Protein AF-A0A453IR84-F1 (afdb_monomer_lite)

Sequence (170 aa):
FSPHLLRRSNAKTLGHSISDAGDNHQPLRLSAVAQAEEAMDSALASAAAIADQRQKIEQYRHILASVISSSPPDIPQAKRFLNHMVSDEVPLVVSRQLLQTFAQELGKLEPDSQKEVAHYALTQIQPRVVSFEEQVVVIREKLAELYESEQQWSRAAQMLSGIDLDSGIR

Foldseek 3Di:
DDDDDDDDDDDDDDDDDDDDDDDDDPPPPVVVVVVVVVVLVVLLVVLLPDPDLVSSLVSLVVSLCCQLPDVVRNLVSLLVSLLSLLDPSHPLVSSQSNLQVNLVSLLVHDLVSSVVSLVSNCVSCVVVCLSRLVSLQSSLCSNLVSCVVVVVNVSSVVSNVPRPPCSPPD

Organism: Aegilops tauschii subsp. strangulata (NCBI:txid200361)

Structure (mmCIF, N/CA/C/O backbone):
data_AF-A0A453IR84-F1
#
_entry.id   AF-A0A453IR84-F1
#
loop_
_atom_site.group_PDB
_atom_site.id
_atom_site.type_symbol
_atom_site.label_atom_id
_atom_site.label_alt_id
_atom_site.label_comp_id
_atom_site.label_asym_id
_atom_site.label_entity_id
_atom_site.label_seq_id
_atom_site.pdbx_PDB_ins_code
_atom_site.Cartn_x
_atom_site.Cartn_y
_atom_site.Cartn_z
_atom_site.occupancy
_atom_site.B_iso_or_equiv
_atom_site.auth_seq_id
_atom_site.auth_comp_id
_atom_site.auth_asym_id
_atom_site.auth_atom_id
_atom_site.pdbx_PDB_model_num
ATOM 1 N N . PHE A 1 1 ? -82.152 -6.101 5.252 1.00 43.38 1 PHE A N 1
ATOM 2 C CA . PHE A 1 1 ? -82.107 -6.229 3.783 1.00 43.38 1 PHE A CA 1
ATOM 3 C C . PHE A 1 1 ? -82.073 -4.831 3.175 1.00 43.38 1 PHE A C 1
ATOM 5 O O . PHE A 1 1 ? -82.770 -3.961 3.679 1.00 43.38 1 PHE A O 1
ATOM 12 N N . SER A 1 2 ? -81.213 -4.625 2.177 1.00 41.47 2 SER A N 1
ATOM 13 C CA . SER A 1 2 ? -80.985 -3.374 1.413 1.00 41.47 2 SER A CA 1
ATOM 14 C C . SER A 1 2 ? -81.945 -3.288 0.197 1.00 41.47 2 SER A C 1
ATOM 16 O O . SER A 1 2 ? -82.700 -4.250 0.028 1.00 41.47 2 SER A O 1
ATOM 18 N N . PRO A 1 3 ? -81.915 -2.268 -0.706 1.00 53.16 3 PRO A N 1
ATOM 19 C CA . PRO A 1 3 ? -81.131 -1.014 -0.789 1.00 53.16 3 PRO A CA 1
ATOM 20 C C . PRO A 1 3 ? -82.063 0.223 -0.585 1.00 53.16 3 PRO A C 1
ATOM 22 O O . PRO A 1 3 ? -82.905 0.125 0.298 1.00 53.16 3 PRO A O 1
ATOM 25 N N . HIS A 1 4 ? -82.027 1.419 -1.208 1.00 48.09 4 HIS A N 1
ATOM 26 C CA . HIS A 1 4 ? -81.274 2.087 -2.301 1.00 48.09 4 HIS A CA 1
ATOM 27 C C . HIS A 1 4 ? -81.366 3.625 -2.041 1.00 48.09 4 HIS A C 1
ATOM 29 O O . HIS A 1 4 ? -82.406 4.091 -1.588 1.00 48.09 4 HIS A O 1
ATOM 35 N N . LEU A 1 5 ? -80.298 4.439 -2.048 1.00 49.19 5 LEU A N 1
ATOM 36 C CA . LEU A 1 5 ? -79.652 5.134 -3.190 1.00 49.19 5 LEU A CA 1
ATOM 37 C C . LEU A 1 5 ? -80.628 5.865 -4.158 1.00 49.19 5 LEU A C 1
ATOM 39 O O . LEU A 1 5 ? -81.595 5.274 -4.620 1.00 49.19 5 LEU A O 1
ATOM 43 N N . LEU A 1 6 ? -80.419 7.128 -4.570 1.00 44.81 6 LEU A N 1
ATOM 44 C CA . LEU A 1 6 ? -79.366 8.110 -4.243 1.00 44.81 6 LEU A CA 1
ATOM 45 C C . LEU A 1 6 ? -79.812 9.545 -4.616 1.00 44.81 6 LEU A C 1
ATOM 47 O O . LEU A 1 6 ? -80.109 9.800 -5.780 1.00 44.81 6 LEU A O 1
ATOM 51 N N . ARG A 1 7 ? -79.754 10.513 -3.684 1.00 43.78 7 ARG A N 1
ATOM 52 C CA . ARG A 1 7 ? -79.659 11.955 -4.014 1.00 43.78 7 ARG A CA 1
ATOM 53 C C . ARG A 1 7 ? -79.089 12.767 -2.840 1.00 43.78 7 ARG A C 1
ATOM 55 O O . ARG A 1 7 ? -79.774 12.969 -1.842 1.00 43.78 7 ARG A O 1
ATOM 62 N N . ARG A 1 8 ? -77.851 13.259 -2.957 1.00 43.22 8 ARG A N 1
ATOM 63 C CA . ARG A 1 8 ? -77.267 14.275 -2.058 1.00 43.22 8 ARG A CA 1
ATOM 64 C C . ARG A 1 8 ? -76.401 15.255 -2.847 1.00 43.22 8 ARG A C 1
ATOM 66 O O . ARG A 1 8 ? -75.830 14.889 -3.869 1.00 43.22 8 ARG A O 1
ATOM 73 N N . SER A 1 9 ? -76.361 16.495 -2.372 1.00 39.72 9 SER A N 1
ATOM 74 C CA . SER A 1 9 ? -75.773 17.644 -3.066 1.00 39.72 9 SER A CA 1
ATOM 75 C C . SER A 1 9 ? -74.366 17.982 -2.566 1.00 39.72 9 SER A C 1
ATOM 77 O O . SER A 1 9 ? -74.044 17.719 -1.413 1.00 39.72 9 SER A O 1
ATOM 79 N N . ASN A 1 10 ? -73.594 18.641 -3.432 1.00 42.88 10 ASN A N 1
ATOM 80 C CA . ASN A 1 10 ? -72.533 19.620 -3.155 1.00 42.88 10 ASN A CA 1
ATOM 81 C C . ASN A 1 10 ? -71.758 19.528 -1.821 1.00 42.88 10 ASN A C 1
ATOM 83 O O . ASN A 1 10 ? -72.184 20.072 -0.805 1.00 42.88 10 ASN A O 1
ATOM 87 N N . ALA A 1 11 ? -70.513 19.058 -1.905 1.00 44.38 11 ALA A N 1
ATOM 88 C CA . ALA A 1 11 ? -69.392 19.561 -1.107 1.00 44.38 11 ALA A CA 1
ATOM 89 C C . ALA A 1 11 ? -68.156 19.647 -2.025 1.00 44.38 11 ALA A C 1
ATOM 91 O O . ALA A 1 11 ? -67.956 18.757 -2.851 1.00 44.38 11 ALA A O 1
ATOM 92 N N . LYS A 1 12 ? -67.366 20.728 -1.949 1.00 51.84 12 LYS A N 1
ATOM 93 C CA . LYS A 1 12 ? -66.259 20.999 -2.892 1.00 51.84 12 LYS A CA 1
ATOM 94 C C . LYS A 1 12 ? -65.037 21.590 -2.175 1.00 51.84 12 LYS A C 1
ATOM 96 O O . LYS A 1 12 ? -64.786 22.788 -2.265 1.00 51.84 12 LYS A O 1
ATOM 101 N N . THR A 1 13 ? -64.288 20.751 -1.460 1.00 49.47 13 THR A N 1
ATOM 102 C CA . THR A 1 13 ? -63.081 21.143 -0.704 1.00 49.47 13 THR A CA 1
ATOM 103 C C . THR A 1 13 ? -62.032 20.030 -0.659 1.00 49.47 13 THR A C 1
ATOM 105 O O . THR A 1 13 ? -62.408 18.879 -0.461 1.00 49.47 13 THR A O 1
ATOM 108 N N . LEU A 1 14 ? -60.749 20.431 -0.705 1.00 44.34 14 LEU A N 1
ATOM 109 C CA . LEU A 1 14 ? -59.511 19.636 -0.545 1.00 44.34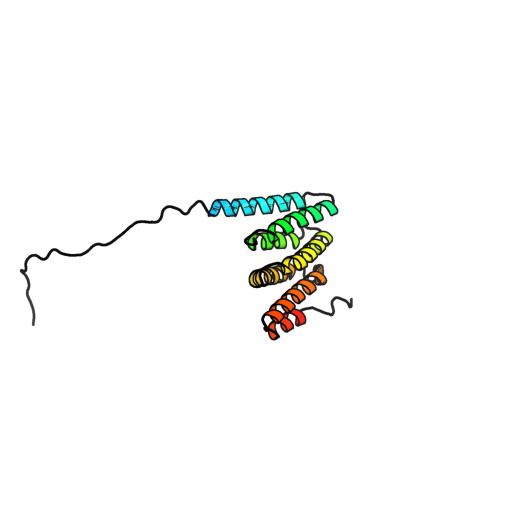 14 LEU A CA 1
ATOM 110 C C . LEU A 1 14 ? -59.230 18.560 -1.614 1.00 44.34 14 LEU A C 1
ATOM 112 O O . LEU A 1 14 ? -60.124 17.818 -2.004 1.00 44.34 14 LEU A O 1
ATOM 116 N N . GLY A 1 15 ? -57.957 18.429 -2.033 1.00 38.75 15 GLY A N 1
ATOM 117 C CA . GLY A 1 15 ? -57.530 17.210 -2.739 1.00 38.75 15 GLY A CA 1
ATOM 118 C C . GLY A 1 15 ? -56.375 17.226 -3.751 1.00 38.75 15 GLY A C 1
ATOM 119 O O . GLY A 1 15 ? -56.309 16.258 -4.504 1.00 38.75 15 GLY A O 1
ATOM 120 N N . HIS A 1 16 ? -55.467 18.213 -3.808 1.00 44.28 16 HIS A N 1
ATOM 121 C CA . HIS A 1 16 ? -54.154 17.966 -4.440 1.00 44.28 16 HIS A CA 1
ATOM 122 C C . HIS A 1 16 ? -53.005 18.799 -3.859 1.00 44.28 16 HIS A C 1
ATOM 124 O O . HIS A 1 16 ? -53.084 20.025 -3.795 1.00 44.28 16 HIS A O 1
ATOM 130 N N . SER A 1 17 ? -51.950 18.087 -3.458 1.00 50.75 17 SER A N 1
ATOM 131 C CA . SER A 1 17 ? -50.588 18.596 -3.241 1.00 50.75 17 SER A CA 1
ATOM 132 C C . SER A 1 17 ? -49.756 18.310 -4.508 1.00 50.75 17 SER A C 1
ATOM 134 O O . SER A 1 17 ? -50.354 18.132 -5.565 1.00 50.75 17 SER A O 1
ATOM 136 N N . ILE A 1 18 ? -48.419 18.195 -4.402 1.00 50.06 18 ILE A N 1
ATOM 137 C CA . ILE A 1 18 ? -47.462 18.111 -5.530 1.00 50.06 18 ILE A CA 1
ATOM 138 C C . ILE A 1 18 ? -47.344 19.508 -6.176 1.00 50.06 18 ILE A C 1
ATOM 140 O O . ILE A 1 18 ? -48.206 19.924 -6.939 1.00 50.06 18 ILE A O 1
ATOM 144 N N . SER A 1 19 ? -46.371 20.358 -5.827 1.00 52.06 19 SER A N 1
ATOM 145 C CA . SER A 1 19 ? -45.021 20.094 -5.289 1.00 52.06 19 SER A CA 1
ATOM 146 C C . SER A 1 19 ? -44.198 19.169 -6.181 1.00 52.06 19 SER A C 1
ATOM 148 O O . SER A 1 19 ? -43.882 18.057 -5.780 1.00 52.06 19 SER A O 1
ATOM 150 N N . ASP A 1 20 ? -43.832 19.677 -7.357 1.00 43.28 20 ASP A N 1
ATOM 151 C CA . ASP A 1 20 ? -42.699 19.180 -8.136 1.00 43.28 20 ASP A CA 1
ATOM 152 C C . ASP A 1 20 ? -41.705 20.343 -8.300 1.00 43.28 20 ASP A C 1
ATOM 154 O O . ASP A 1 20 ? -41.923 21.289 -9.059 1.00 43.28 20 ASP A O 1
ATOM 158 N N . ALA A 1 21 ? -40.690 20.353 -7.437 1.00 53.22 21 ALA A N 1
ATOM 159 C CA . ALA A 1 21 ? -39.634 21.356 -7.387 1.00 53.22 21 ALA A CA 1
ATOM 160 C C . ALA A 1 21 ? -38.339 20.638 -6.987 1.00 53.22 21 ALA A C 1
ATOM 162 O O . ALA A 1 21 ? -38.179 20.222 -5.840 1.00 53.22 21 ALA A O 1
ATOM 163 N N . GLY A 1 22 ? -37.451 20.476 -7.968 1.00 52.00 22 GLY A N 1
ATOM 164 C CA . GLY A 1 22 ? -36.438 19.420 -7.984 1.00 52.00 22 GLY A CA 1
ATOM 165 C C . GLY A 1 22 ? -36.967 18.185 -8.738 1.00 52.00 22 GLY A C 1
ATOM 166 O O . GLY A 1 22 ? -38.149 17.891 -8.648 1.00 52.00 22 GLY A O 1
ATOM 167 N N . ASP A 1 23 ? -36.166 17.459 -9.520 1.00 50.12 23 ASP A N 1
ATOM 168 C CA . ASP A 1 23 ? -34.706 17.548 -9.673 1.00 50.12 23 ASP A CA 1
ATOM 169 C C . ASP A 1 23 ? -34.280 17.863 -11.118 1.00 50.12 23 ASP A C 1
ATOM 171 O O . ASP A 1 23 ? -34.749 17.242 -12.069 1.00 50.12 23 ASP A O 1
ATOM 175 N N . ASN A 1 24 ? -33.363 18.821 -11.278 1.00 49.62 24 ASN A N 1
ATOM 176 C CA . ASN A 1 24 ? -32.619 19.012 -12.523 1.00 49.62 24 ASN A CA 1
ATOM 177 C C . ASN A 1 24 ? -31.271 19.699 -12.255 1.00 49.62 24 ASN A C 1
ATOM 179 O O . ASN A 1 24 ? -31.047 20.821 -12.712 1.00 49.62 24 ASN A O 1
ATOM 183 N N . HIS A 1 25 ? -30.380 19.074 -11.473 1.00 49.66 25 HIS A N 1
ATOM 184 C CA . HIS A 1 25 ? -28.992 19.559 -11.380 1.00 49.66 25 HIS A CA 1
ATOM 185 C C . HIS A 1 25 ? -27.960 18.499 -10.941 1.00 49.66 25 HIS A C 1
ATOM 187 O O . HIS A 1 25 ? -27.168 18.734 -10.028 1.00 49.66 25 HIS A O 1
ATOM 193 N N . GLN A 1 26 ? -27.903 17.336 -11.611 1.00 52.38 26 GLN A N 1
ATOM 194 C CA . GLN A 1 26 ? -26.891 16.314 -11.272 1.00 52.38 26 GLN A CA 1
ATOM 195 C C . GLN A 1 26 ? -26.167 15.511 -12.388 1.00 52.38 26 GLN A C 1
ATOM 197 O O . GLN A 1 26 ? -25.813 14.361 -12.143 1.00 52.38 26 GLN A O 1
ATOM 202 N N . PRO A 1 27 ? -25.800 16.084 -13.559 1.00 50.38 27 PRO A N 1
ATOM 203 C CA . PRO A 1 27 ? -24.821 15.449 -14.457 1.00 50.38 27 PRO A CA 1
ATOM 204 C C . PRO A 1 27 ? -23.351 15.839 -14.165 1.00 50.38 27 PRO A C 1
ATOM 206 O O . PRO A 1 27 ? -22.442 15.041 -14.377 1.00 50.38 27 PRO A O 1
ATOM 209 N N . LEU A 1 28 ? -23.090 17.053 -13.659 1.00 50.03 28 LEU A N 1
ATOM 210 C CA . LEU A 1 28 ? -21.750 17.678 -13.671 1.00 50.03 28 LEU A CA 1
ATOM 211 C C . LEU A 1 28 ? -20.717 17.097 -12.685 1.00 50.03 28 LEU A C 1
ATOM 213 O O . LEU A 1 28 ? -19.537 17.421 -12.786 1.00 50.03 28 LEU A O 1
ATOM 217 N N . ARG A 1 29 ? -21.127 16.268 -11.716 1.00 49.19 29 ARG A N 1
ATOM 218 C CA . ARG A 1 29 ? -20.191 15.669 -10.742 1.00 49.19 29 ARG A CA 1
ATOM 219 C C . ARG A 1 29 ? -19.478 14.424 -11.267 1.00 49.19 29 ARG A C 1
ATOM 221 O O . ARG A 1 29 ? -18.357 14.165 -10.843 1.00 49.19 29 ARG A O 1
ATOM 228 N N . LEU A 1 30 ? -20.089 13.680 -12.190 1.00 52.22 30 LEU A N 1
ATOM 229 C CA . LEU A 1 30 ? -19.534 12.408 -12.663 1.00 52.22 30 LEU A CA 1
ATOM 230 C C . LEU A 1 30 ? -18.330 12.615 -13.599 1.00 52.22 30 LEU A C 1
ATOM 232 O O . LEU A 1 30 ? -17.350 11.880 -13.518 1.00 52.22 30 LEU A O 1
ATOM 236 N N . SER A 1 31 ? -18.368 13.660 -14.433 1.00 57.44 31 SER A N 1
ATOM 237 C CA . SER A 1 31 ? -17.274 14.009 -15.348 1.00 57.44 31 SER A CA 1
ATOM 238 C C . SER A 1 31 ? -15.998 14.436 -14.620 1.00 57.44 31 SER A C 1
ATOM 240 O O . SER A 1 31 ? -14.914 14.036 -15.023 1.00 57.44 31 SER A O 1
ATOM 242 N N . ALA A 1 32 ? -16.112 15.198 -13.526 1.00 58.72 32 ALA A N 1
ATOM 243 C CA . ALA A 1 32 ? -14.948 15.671 -12.774 1.00 58.72 32 ALA A CA 1
ATOM 244 C C . ALA A 1 32 ? -14.159 14.520 -12.121 1.00 58.72 32 ALA A C 1
ATOM 246 O O . ALA A 1 32 ? -12.931 14.537 -12.131 1.00 58.72 32 ALA A O 1
ATOM 247 N N . VAL A 1 33 ? -14.858 13.501 -11.602 1.00 59.50 33 VAL A N 1
ATOM 248 C CA . VAL A 1 33 ? -14.217 12.299 -11.042 1.00 59.50 33 VAL A CA 1
ATOM 249 C C . VAL A 1 33 ? -13.531 11.499 -12.150 1.00 59.50 33 VAL A C 1
ATOM 251 O O . VAL A 1 33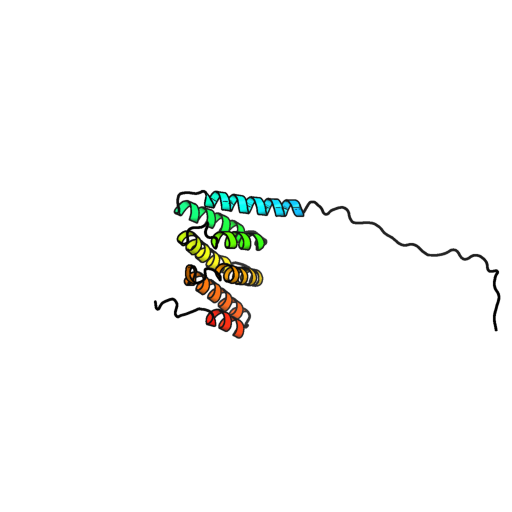 ? -12.352 11.192 -12.022 1.00 59.50 33 VAL A O 1
ATOM 254 N N . ALA A 1 34 ? -14.216 11.249 -13.273 1.00 64.31 34 ALA A N 1
ATOM 255 C CA . ALA A 1 34 ? -13.633 10.530 -14.408 1.00 64.31 34 ALA A CA 1
ATOM 256 C C . ALA A 1 34 ? -12.366 11.214 -14.965 1.00 64.31 34 ALA A C 1
ATOM 258 O O . ALA A 1 34 ? -11.393 10.537 -15.279 1.00 64.31 34 ALA A O 1
ATOM 259 N N . GLN A 1 35 ? -12.337 12.552 -15.024 1.00 64.75 35 GLN A N 1
ATOM 260 C CA . GLN A 1 35 ? -11.148 13.304 -15.449 1.00 64.75 35 GLN A CA 1
ATOM 261 C C . GLN A 1 35 ? -9.978 13.198 -14.457 1.00 64.75 35 GLN A C 1
ATOM 263 O O . GLN A 1 35 ? -8.827 13.161 -14.885 1.00 64.75 35 GLN A O 1
ATOM 268 N N . ALA A 1 36 ? -10.245 13.139 -13.147 1.00 67.38 36 ALA A N 1
ATOM 269 C CA . ALA A 1 36 ? -9.205 12.922 -12.139 1.00 67.38 36 ALA A CA 1
ATOM 270 C C . ALA A 1 36 ? -8.642 11.488 -12.192 1.00 67.38 36 ALA A C 1
ATOM 272 O O . ALA A 1 36 ? -7.437 11.288 -12.043 1.00 67.38 36 ALA A O 1
ATOM 273 N N . GLU A 1 37 ? -9.498 10.499 -12.462 1.00 68.06 37 GLU A N 1
ATOM 274 C CA . GLU A 1 37 ? -9.091 9.107 -12.673 1.00 68.06 37 GLU A CA 1
ATOM 275 C C . GLU A 1 37 ? -8.231 8.944 -13.938 1.00 68.06 37 GLU A C 1
ATOM 277 O O . GLU A 1 37 ? -7.130 8.403 -13.863 1.00 68.06 37 GLU A O 1
ATOM 282 N N . GLU A 1 38 ? -8.672 9.482 -15.078 1.00 72.19 38 GLU A N 1
ATOM 283 C CA . GLU A 1 38 ? -7.934 9.425 -16.350 1.00 72.19 38 GLU A CA 1
ATOM 284 C C . GLU A 1 38 ? -6.588 10.175 -16.276 1.00 72.19 38 GLU A C 1
ATOM 286 O O . GLU A 1 38 ? -5.584 9.729 -16.839 1.00 72.19 38 GLU A O 1
ATOM 291 N N . ALA A 1 39 ? -6.519 11.275 -15.514 1.00 78.81 39 ALA A N 1
ATOM 292 C CA . ALA A 1 39 ? -5.268 11.977 -15.230 1.00 78.81 39 ALA A CA 1
ATOM 293 C C . ALA A 1 39 ? -4.295 11.146 -14.370 1.00 78.81 39 ALA A C 1
ATOM 295 O O . ALA A 1 39 ? -3.088 11.176 -14.625 1.00 78.81 39 ALA A O 1
ATOM 296 N N . MET A 1 40 ? -4.797 10.385 -13.389 1.00 79.81 40 MET A N 1
ATOM 297 C CA . MET A 1 40 ? -3.980 9.473 -12.579 1.00 79.81 40 MET A CA 1
ATOM 298 C C . MET A 1 40 ? -3.423 8.329 -13.428 1.00 79.81 40 MET A C 1
ATOM 300 O O . MET A 1 40 ? -2.214 8.104 -13.436 1.00 79.81 40 MET A O 1
ATOM 304 N N . ASP A 1 41 ? -4.273 7.654 -14.201 1.00 79.00 41 ASP A N 1
ATOM 305 C CA . ASP A 1 41 ? -3.852 6.524 -15.034 1.00 79.00 41 ASP A CA 1
ATOM 306 C C . ASP A 1 41 ? -2.860 6.977 -16.132 1.00 79.00 41 ASP A C 1
ATOM 308 O O . ASP A 1 41 ? -1.871 6.295 -16.408 1.00 79.00 41 ASP A O 1
ATOM 312 N N . SER A 1 42 ? -3.028 8.192 -16.673 1.00 83.12 42 SER A N 1
ATOM 313 C CA . SER A 1 42 ? -2.058 8.844 -17.569 1.00 83.12 42 SER A CA 1
ATOM 314 C C . SER A 1 42 ? -0.719 9.169 -16.882 1.00 83.12 42 SER A C 1
ATOM 316 O O . SER A 1 42 ? 0.351 8.938 -17.455 1.00 83.12 42 SER A O 1
ATOM 318 N N . ALA A 1 43 ? -0.735 9.642 -15.631 1.00 85.12 43 ALA A N 1
ATOM 319 C CA . ALA A 1 43 ? 0.483 9.888 -14.855 1.00 85.12 43 ALA A CA 1
ATOM 320 C C . ALA A 1 43 ? 1.238 8.584 -14.532 1.00 85.12 43 ALA A C 1
ATOM 322 O O . ALA A 1 43 ? 2.468 8.542 -14.637 1.00 85.12 43 ALA A O 1
ATOM 323 N N . LEU A 1 44 ? 0.511 7.510 -14.205 1.00 84.25 44 LEU A N 1
ATOM 324 C CA . LEU A 1 44 ? 1.060 6.170 -13.985 1.00 84.25 44 LEU A CA 1
ATOM 325 C C . LEU A 1 44 ? 1.660 5.585 -15.272 1.00 84.25 44 LEU A C 1
ATOM 327 O O . LEU A 1 44 ? 2.781 5.081 -15.236 1.00 84.25 44 LEU A O 1
ATOM 331 N N . ALA A 1 45 ? 0.982 5.719 -16.415 1.00 85.00 45 ALA A N 1
ATOM 332 C CA . ALA A 1 45 ? 1.502 5.301 -17.719 1.00 85.00 45 ALA A CA 1
ATOM 333 C C . ALA A 1 45 ? 2.756 6.097 -18.132 1.00 85.00 45 ALA A C 1
ATOM 335 O O . ALA A 1 45 ? 3.732 5.524 -18.621 1.00 85.00 45 ALA A O 1
ATOM 336 N N . SER A 1 46 ? 2.776 7.409 -17.873 1.00 85.56 46 SER A N 1
ATOM 337 C CA . SER A 1 46 ? 3.947 8.266 -18.093 1.00 85.56 46 SER A CA 1
ATOM 338 C C . SER A 1 46 ? 5.143 7.818 -17.242 1.00 85.56 46 SER A C 1
ATOM 340 O O . SER A 1 46 ? 6.241 7.631 -17.765 1.00 85.56 46 SER A O 1
ATOM 342 N N . ALA A 1 47 ? 4.927 7.531 -15.952 1.00 85.12 47 ALA A N 1
ATOM 343 C CA . ALA A 1 47 ? 5.955 6.973 -15.073 1.00 85.12 47 ALA A CA 1
ATOM 344 C C . ALA A 1 47 ? 6.398 5.557 -15.501 1.00 85.12 47 ALA A C 1
ATOM 346 O O . ALA A 1 47 ? 7.588 5.238 -15.441 1.00 85.12 47 ALA A O 1
ATOM 347 N N . ALA A 1 48 ? 5.481 4.721 -16.002 1.00 83.75 48 ALA A N 1
ATOM 348 C CA . ALA A 1 48 ? 5.781 3.401 -16.557 1.00 83.75 48 ALA A CA 1
ATOM 349 C C . ALA A 1 48 ? 6.668 3.477 -17.815 1.00 83.75 48 ALA A C 1
ATOM 351 O O . ALA A 1 48 ? 7.561 2.641 -17.976 1.00 83.75 48 ALA A O 1
ATOM 352 N N . ALA A 1 49 ? 6.506 4.506 -18.651 1.00 86.38 49 ALA A N 1
ATOM 353 C CA . ALA A 1 49 ? 7.321 4.729 -19.846 1.00 86.38 49 ALA A CA 1
ATOM 354 C C . ALA A 1 49 ? 8.771 5.182 -19.557 1.00 86.38 49 ALA A C 1
ATOM 356 O O . ALA A 1 49 ? 9.623 5.103 -20.443 1.00 86.38 49 ALA A O 1
ATOM 357 N N . ILE A 1 50 ? 9.093 5.626 -18.333 1.00 88.19 50 ILE A N 1
ATOM 358 C CA . ILE A 1 50 ? 10.451 6.073 -17.977 1.00 88.19 5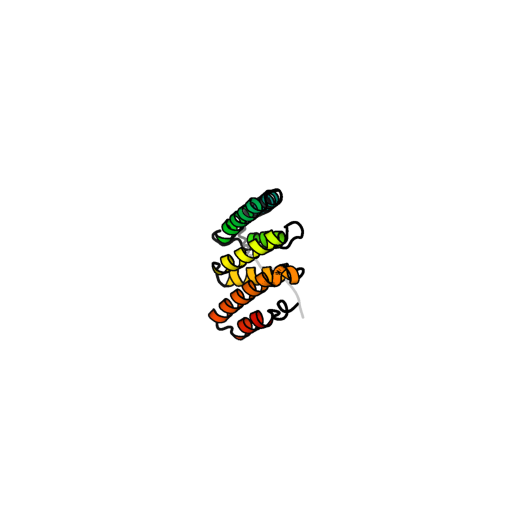0 ILE A CA 1
ATOM 359 C C . ILE A 1 50 ? 11.438 4.891 -18.013 1.00 88.19 50 ILE A C 1
ATOM 361 O O . ILE A 1 50 ? 11.279 3.900 -17.295 1.00 88.19 50 ILE A O 1
ATOM 365 N N . ALA A 1 51 ? 12.491 5.007 -18.826 1.00 84.25 51 ALA A N 1
ATOM 366 C CA . ALA A 1 51 ? 13.527 3.979 -18.958 1.00 84.25 51 ALA A CA 1
ATOM 367 C C . ALA A 1 51 ? 14.489 3.920 -17.752 1.00 84.25 51 ALA A C 1
ATOM 369 O O . ALA A 1 51 ? 14.912 2.835 -17.356 1.00 84.25 51 ALA A O 1
ATOM 370 N N . ASP A 1 52 ? 14.823 5.066 -17.151 1.00 89.25 52 ASP A N 1
ATOM 371 C CA . ASP A 1 52 ? 15.698 5.136 -15.977 1.00 89.25 52 ASP A CA 1
ATOM 372 C C . ASP A 1 52 ? 14.952 4.744 -14.688 1.00 89.25 52 ASP A C 1
ATOM 374 O O . ASP A 1 52 ? 13.915 5.314 -14.344 1.00 89.25 52 ASP A O 1
ATOM 378 N N . GLN A 1 53 ? 15.488 3.772 -13.942 1.00 83.94 53 GLN A N 1
ATOM 379 C CA . GLN A 1 53 ? 14.832 3.260 -12.733 1.00 83.94 53 GLN A CA 1
ATOM 380 C C . GLN A 1 53 ? 14.774 4.279 -11.585 1.00 83.94 53 GLN A C 1
ATOM 382 O O . GLN A 1 53 ? 13.814 4.251 -10.817 1.00 83.94 53 GLN A O 1
ATOM 387 N N . ARG A 1 54 ? 15.750 5.190 -11.459 1.00 86.81 54 ARG A N 1
ATOM 388 C CA . ARG A 1 54 ? 15.742 6.231 -10.417 1.00 86.81 54 ARG A CA 1
ATOM 389 C C . ARG A 1 54 ? 14.662 7.267 -10.698 1.00 86.81 54 ARG A C 1
ATOM 391 O O . ARG A 1 54 ? 13.871 7.561 -9.810 1.00 86.81 54 ARG A O 1
ATOM 398 N N . GLN A 1 55 ? 14.595 7.774 -11.927 1.00 89.31 55 GLN A N 1
ATOM 399 C CA . GLN A 1 55 ? 13.562 8.720 -12.354 1.00 89.31 55 GLN A CA 1
ATOM 400 C C . GLN A 1 55 ? 12.163 8.092 -12.299 1.00 89.31 55 GLN A C 1
ATOM 402 O O . GLN A 1 55 ? 11.221 8.746 -11.860 1.00 89.31 55 GLN A O 1
ATOM 407 N N . LYS A 1 56 ? 12.030 6.809 -12.663 1.00 88.50 56 LYS A N 1
ATOM 408 C CA . LYS A 1 56 ? 10.787 6.037 -12.515 1.00 88.50 56 LYS A CA 1
ATOM 409 C C . LYS A 1 56 ? 10.334 5.951 -11.055 1.00 88.50 56 LYS A C 1
ATOM 411 O O . LYS A 1 56 ? 9.174 6.237 -10.770 1.00 88.50 56 LYS A O 1
ATOM 416 N N . ILE A 1 57 ? 11.235 5.597 -10.132 1.00 88.69 57 ILE A N 1
ATOM 417 C CA . ILE A 1 57 ? 10.932 5.583 -8.692 1.00 88.69 57 ILE A CA 1
ATOM 418 C C . ILE A 1 57 ? 10.526 6.985 -8.226 1.00 88.69 57 ILE A C 1
ATOM 420 O O . ILE A 1 57 ? 9.469 7.121 -7.619 1.00 88.69 57 ILE A O 1
ATOM 424 N N . GLU A 1 58 ? 11.303 8.027 -8.530 1.00 90.25 58 GLU A N 1
ATOM 425 C CA . GLU A 1 58 ? 11.017 9.380 -8.035 1.00 90.25 58 GLU A CA 1
ATOM 426 C C . GLU A 1 58 ? 9.693 9.940 -8.574 1.00 90.25 58 GLU A C 1
ATOM 428 O O . GLU A 1 58 ? 8.918 10.520 -7.818 1.00 90.25 58 GLU A O 1
ATOM 433 N N . GLN A 1 59 ? 9.354 9.684 -9.841 1.00 89.69 59 GLN A N 1
ATOM 434 C CA . GLN A 1 59 ? 8.072 10.118 -10.394 1.00 89.69 59 GLN A CA 1
ATOM 435 C C . GLN A 1 59 ? 6.887 9.387 -9.745 1.00 89.69 59 GLN A C 1
ATOM 437 O O . GLN A 1 59 ? 5.890 10.026 -9.408 1.00 89.69 59 GLN A O 1
ATOM 442 N N . TYR A 1 60 ? 6.992 8.078 -9.487 1.00 90.00 60 TYR A N 1
ATOM 443 C CA . TYR A 1 60 ? 5.968 7.377 -8.709 1.00 90.00 60 TYR A CA 1
ATOM 444 C C . TYR A 1 60 ? 5.901 7.868 -7.249 1.00 90.00 60 TYR A C 1
ATOM 446 O O . TYR A 1 60 ? 4.803 7.948 -6.701 1.00 90.00 60 TYR A O 1
ATOM 454 N N . ARG A 1 61 ? 7.024 8.260 -6.623 1.00 88.25 61 ARG A N 1
ATOM 455 C CA . ARG A 1 61 ? 7.029 8.902 -5.291 1.00 88.25 61 ARG A CA 1
ATOM 456 C C . ARG A 1 61 ? 6.301 10.246 -5.310 1.00 88.25 61 ARG A C 1
ATOM 458 O O . ARG A 1 61 ? 5.520 10.506 -4.401 1.00 88.25 61 ARG A O 1
ATOM 465 N N . HIS A 1 62 ? 6.509 11.074 -6.336 1.00 88.62 62 HIS A N 1
ATOM 466 C CA . HIS A 1 62 ? 5.794 12.343 -6.499 1.00 88.62 62 HIS A CA 1
ATOM 467 C C . HIS A 1 62 ? 4.285 12.144 -6.686 1.00 88.62 62 HIS A C 1
ATOM 469 O O . HIS A 1 62 ? 3.503 12.826 -6.024 1.00 88.62 62 HIS A O 1
ATOM 475 N N . ILE A 1 63 ? 3.869 11.186 -7.524 1.00 87.38 63 ILE A N 1
ATOM 476 C CA . ILE A 1 63 ? 2.452 10.823 -7.698 1.00 87.38 63 ILE A CA 1
ATOM 477 C C . ILE A 1 63 ? 1.855 10.383 -6.353 1.00 87.38 63 ILE A C 1
ATOM 479 O O . ILE A 1 63 ? 0.838 10.922 -5.921 1.00 87.38 63 ILE A O 1
ATOM 483 N N . LEU A 1 64 ? 2.523 9.466 -5.646 1.00 85.75 64 LEU A N 1
ATOM 484 C CA . LEU A 1 64 ? 2.078 8.953 -4.350 1.00 85.75 64 LEU A CA 1
ATOM 485 C C . LEU A 1 64 ? 1.951 10.053 -3.287 1.00 85.75 64 LEU A C 1
ATOM 487 O O . LEU A 1 64 ? 0.941 10.127 -2.587 1.00 85.75 64 LEU A O 1
ATOM 491 N N . ALA A 1 65 ? 2.952 10.931 -3.193 1.00 85.50 65 ALA A N 1
ATOM 492 C CA . ALA A 1 65 ? 2.929 12.072 -2.288 1.00 85.50 65 ALA A CA 1
ATOM 493 C C . ALA A 1 65 ? 1.782 13.037 -2.625 1.00 85.50 65 ALA A C 1
ATOM 495 O O . ALA A 1 65 ? 1.140 13.543 -1.709 1.00 85.50 65 ALA A O 1
ATOM 496 N N . SER A 1 66 ? 1.476 13.251 -3.910 1.00 84.75 66 SER A N 1
ATOM 497 C CA . SER A 1 66 ? 0.347 14.087 -4.338 1.00 84.75 66 SER A CA 1
ATOM 498 C C . SER A 1 66 ? -1.010 13.484 -3.964 1.00 84.75 66 SER A C 1
ATOM 500 O O . SER A 1 66 ? -1.910 14.229 -3.593 1.00 84.75 66 SER A O 1
ATOM 502 N N . VAL A 1 67 ? -1.160 12.156 -4.029 1.00 81.56 67 VAL A N 1
ATOM 503 C CA . VAL A 1 67 ? -2.393 11.453 -3.629 1.00 81.56 67 VAL A CA 1
ATOM 504 C C . VAL A 1 67 ? -2.609 11.527 -2.116 1.00 81.56 67 VAL A C 1
ATOM 506 O O . VAL A 1 67 ? -3.702 11.853 -1.660 1.00 81.56 67 VAL A O 1
ATOM 509 N N . ILE A 1 68 ? -1.564 11.249 -1.330 1.00 77.88 68 ILE A N 1
ATOM 510 C CA . ILE A 1 68 ? -1.642 11.221 0.141 1.00 77.88 68 ILE A CA 1
ATOM 511 C C . ILE A 1 68 ? -1.713 12.639 0.737 1.00 77.88 68 ILE A C 1
ATOM 513 O O . ILE A 1 68 ? -2.339 12.829 1.775 1.00 77.88 68 ILE A O 1
ATOM 517 N N . SER A 1 69 ? -1.136 13.643 0.065 1.00 77.12 69 SER A N 1
ATOM 518 C CA . SER A 1 69 ? -1.247 15.061 0.457 1.00 77.12 69 SER A CA 1
ATOM 519 C C . SER A 1 69 ? -2.508 15.754 -0.077 1.00 77.12 69 SER A C 1
ATOM 521 O O . SER A 1 69 ? -2.692 16.946 0.179 1.00 77.12 69 SER A O 1
ATOM 523 N N . SER A 1 70 ? -3.364 15.049 -0.828 1.00 73.81 70 SER A N 1
ATOM 524 C CA . SER A 1 70 ? -4.682 15.564 -1.208 1.00 73.81 70 SER A CA 1
ATOM 525 C C . SER A 1 70 ? -5.545 15.754 0.044 1.00 73.81 70 SER A C 1
ATOM 527 O O . SER A 1 70 ? -5.406 15.030 1.033 1.00 73.81 70 SER A O 1
ATOM 529 N N . SER A 1 71 ? -6.421 16.757 0.035 1.00 55.25 71 SER A N 1
ATOM 530 C CA . SER A 1 71 ? -7.276 17.082 1.179 1.00 55.25 71 SER A CA 1
ATOM 531 C C . SER A 1 71 ? -8.699 17.381 0.689 1.00 55.25 71 SER A C 1
ATOM 533 O O . SER A 1 71 ? -8.921 18.449 0.109 1.00 55.25 71 SER A O 1
ATOM 535 N N . PRO A 1 72 ? -9.668 16.462 0.882 1.00 63.97 72 PRO A N 1
ATOM 536 C CA . PRO A 1 72 ? -9.555 15.166 1.572 1.00 63.97 72 PRO A CA 1
ATOM 537 C C . PRO A 1 72 ? -8.623 14.163 0.855 1.00 63.97 72 PRO A C 1
ATOM 539 O O . PRO A 1 72 ? -8.441 14.276 -0.355 1.00 63.97 72 PRO A O 1
ATOM 542 N N . PRO A 1 73 ? -8.046 13.177 1.569 1.00 65.94 73 PRO A N 1
ATOM 543 C CA . PRO A 1 73 ? -7.150 12.188 0.969 1.00 65.94 73 PRO A CA 1
ATOM 544 C C . PRO A 1 73 ? -7.889 11.302 -0.043 1.00 65.94 73 PRO A C 1
ATOM 546 O O . PRO A 1 73 ? -8.918 10.699 0.266 1.00 65.94 73 PRO A O 1
ATOM 549 N N . ASP A 1 74 ? -7.342 11.183 -1.253 1.00 74.88 74 ASP A N 1
ATOM 550 C CA . ASP A 1 74 ? -7.977 10.476 -2.370 1.00 74.88 74 ASP A CA 1
ATOM 551 C C . ASP A 1 74 ? -7.799 8.948 -2.271 1.00 74.88 74 ASP A C 1
ATOM 553 O O . ASP A 1 74 ? -7.077 8.311 -3.044 1.00 74.88 74 ASP A O 1
ATOM 557 N N . ILE A 1 75 ? -8.514 8.335 -1.322 1.00 79.44 75 ILE A N 1
ATOM 558 C CA . ILE A 1 75 ? -8.560 6.879 -1.093 1.00 79.44 75 ILE A CA 1
ATOM 559 C C . ILE A 1 75 ? -8.764 6.062 -2.393 1.00 79.44 75 ILE A C 1
ATOM 561 O O . ILE A 1 75 ? -8.072 5.053 -2.559 1.00 79.44 75 ILE A O 1
ATOM 565 N N . PRO A 1 76 ? -9.627 6.457 -3.360 1.00 81.88 76 PRO A N 1
ATOM 566 C CA . PRO A 1 76 ? -9.758 5.733 -4.628 1.00 81.88 76 PRO A CA 1
ATOM 567 C C . PRO A 1 76 ? -8.483 5.769 -5.485 1.00 81.88 76 PRO A C 1
ATOM 569 O O . PRO A 1 76 ? -8.112 4.751 -6.073 1.00 81.88 76 PRO A O 1
ATOM 572 N N . GLN A 1 77 ? -7.777 6.905 -5.523 1.00 80.31 77 GLN A N 1
ATOM 573 C CA . GLN A 1 77 ? -6.523 7.045 -6.269 1.00 80.31 77 GLN A CA 1
ATOM 574 C C . GLN A 1 77 ? -5.392 6.256 -5.598 1.00 80.31 77 GLN A C 1
ATOM 576 O O . GLN A 1 77 ? -4.636 5.576 -6.288 1.00 80.31 77 GLN A O 1
ATOM 581 N N . ALA A 1 78 ? -5.321 6.253 -4.261 1.00 83.94 78 ALA A N 1
ATOM 582 C CA . ALA A 1 78 ? -4.352 5.447 -3.511 1.00 83.94 78 ALA A CA 1
ATOM 583 C C . ALA A 1 78 ? -4.510 3.944 -3.805 1.00 83.94 78 ALA A C 1
ATOM 585 O O . ALA A 1 78 ? -3.524 3.227 -3.988 1.00 83.94 78 ALA A O 1
ATOM 586 N N . LYS A 1 79 ? -5.759 3.476 -3.928 1.00 86.12 79 LYS A N 1
ATOM 587 C CA . LYS A 1 79 ? -6.088 2.100 -4.326 1.00 86.12 79 LYS A CA 1
ATOM 588 C C . LYS A 1 79 ? -5.688 1.795 -5.776 1.00 86.12 79 LYS A C 1
ATOM 590 O O . LYS A 1 79 ? -5.091 0.747 -6.011 1.00 86.12 79 LYS A O 1
ATOM 595 N N . ARG A 1 80 ? -5.941 2.702 -6.735 1.00 84.75 80 ARG A N 1
ATOM 596 C CA . ARG A 1 80 ? -5.479 2.548 -8.136 1.00 84.75 80 ARG A CA 1
ATOM 597 C C . ARG A 1 80 ? -3.954 2.509 -8.243 1.00 84.75 80 ARG A C 1
ATOM 599 O O . ARG A 1 80 ? -3.421 1.590 -8.859 1.00 84.75 80 ARG A O 1
ATOM 606 N N . PHE A 1 81 ? -3.259 3.444 -7.589 1.00 86.56 81 PHE A N 1
ATOM 607 C CA . PHE A 1 81 ? -1.796 3.470 -7.517 1.00 86.56 81 PHE A CA 1
ATOM 608 C C . PHE A 1 81 ? -1.249 2.130 -7.013 1.00 86.56 81 PHE A C 1
ATOM 610 O O . PHE A 1 81 ? -0.340 1.564 -7.616 1.00 86.56 81 PHE A O 1
ATOM 617 N N . LEU A 1 82 ? -1.829 1.586 -5.938 1.00 87.75 82 LEU A N 1
ATOM 618 C CA . LEU A 1 82 ? -1.368 0.324 -5.373 1.00 87.75 82 LEU A CA 1
ATOM 619 C C . LEU A 1 82 ? -1.634 -0.876 -6.296 1.00 87.75 82 LEU A C 1
ATOM 621 O O . LEU A 1 82 ? -0.744 -1.712 -6.437 1.00 87.75 82 LEU A O 1
ATOM 625 N N . ASN A 1 83 ? -2.784 -0.931 -6.978 1.00 86.88 83 ASN A N 1
ATOM 626 C CA . ASN A 1 83 ? -3.058 -1.954 -7.999 1.00 86.88 83 ASN A CA 1
ATOM 627 C C . ASN A 1 83 ? -2.004 -1.929 -9.118 1.00 86.88 83 ASN A C 1
ATOM 629 O O . ASN A 1 83 ? -1.505 -2.978 -9.521 1.00 86.88 83 ASN A O 1
ATOM 633 N N . HIS A 1 84 ? -1.612 -0.732 -9.569 1.00 86.38 84 HIS A N 1
ATOM 634 C CA . HIS A 1 84 ? -0.536 -0.566 -10.549 1.00 86.38 84 HIS A CA 1
ATOM 635 C C . HIS A 1 84 ? 0.822 -1.024 -9.997 1.00 86.38 84 HIS A C 1
ATOM 637 O O . HIS A 1 84 ? 1.576 -1.701 -10.688 1.00 86.38 84 HIS A O 1
ATOM 643 N N . MET A 1 85 ? 1.127 -0.735 -8.726 1.00 8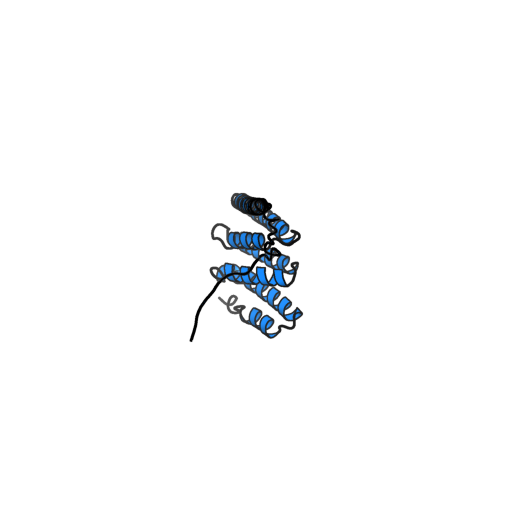4.69 85 MET A N 1
ATOM 644 C CA . MET A 1 85 ? 2.387 -1.153 -8.090 1.00 84.69 85 MET A CA 1
ATOM 645 C C . MET A 1 85 ? 2.516 -2.665 -7.879 1.00 84.69 85 MET A C 1
ATOM 647 O O . MET A 1 85 ? 3.633 -3.182 -7.954 1.00 84.69 85 MET A O 1
ATOM 651 N N . VAL A 1 86 ? 1.417 -3.379 -7.610 1.00 84.12 86 VAL A N 1
ATOM 652 C CA . VAL A 1 86 ? 1.436 -4.849 -7.475 1.00 84.12 86 VAL A CA 1
ATOM 653 C C . VAL A 1 86 ? 1.334 -5.583 -8.816 1.00 84.12 86 VAL A C 1
ATOM 655 O O . VAL A 1 86 ? 1.489 -6.805 -8.832 1.00 84.12 86 VAL A O 1
ATOM 658 N N . SER A 1 87 ? 1.134 -4.869 -9.928 1.00 82.19 87 SER A N 1
ATOM 659 C CA . SER A 1 87 ? 1.158 -5.415 -11.291 1.00 82.19 87 SER A CA 1
ATOM 660 C C . SER A 1 87 ? 2.535 -5.985 -11.671 1.00 82.19 87 SER A C 1
ATOM 662 O O . SER A 1 87 ? 3.570 -5.617 -11.107 1.00 82.19 87 SER A O 1
ATOM 664 N N . ASP A 1 88 ? 2.567 -6.881 -12.658 1.00 77.69 88 ASP A N 1
ATOM 665 C CA . ASP A 1 88 ? 3.808 -7.371 -13.273 1.00 77.69 88 ASP A CA 1
ATOM 666 C C . ASP A 1 88 ? 4.444 -6.347 -14.241 1.00 77.69 88 ASP A C 1
ATOM 668 O O . ASP A 1 88 ? 5.600 -6.505 -14.629 1.00 77.69 88 ASP A O 1
ATOM 672 N N . GLU A 1 89 ? 3.737 -5.261 -14.585 1.00 76.88 89 GLU A N 1
ATOM 673 C CA . GLU A 1 89 ? 4.278 -4.147 -15.387 1.00 76.88 89 GLU A CA 1
ATOM 674 C C . GLU A 1 89 ? 5.367 -3.337 -14.660 1.00 76.88 89 GLU A C 1
ATOM 676 O O . GLU A 1 89 ? 6.210 -2.695 -15.295 1.00 76.88 89 GLU A O 1
ATOM 681 N N . VAL A 1 90 ? 5.365 -3.350 -13.322 1.00 81.69 90 VAL A N 1
ATOM 682 C CA . VAL A 1 90 ? 6.319 -2.597 -12.500 1.00 81.69 90 VAL A CA 1
ATOM 683 C C . VAL A 1 90 ? 7.435 -3.536 -12.014 1.00 81.69 90 VAL A C 1
ATOM 685 O O . VAL A 1 90 ? 7.151 -4.563 -11.394 1.00 81.69 90 VAL A O 1
ATOM 688 N N . PRO A 1 91 ? 8.727 -3.219 -12.259 1.00 85.50 91 PRO A N 1
ATOM 689 C CA . PRO A 1 91 ? 9.832 -4.056 -11.796 1.00 85.50 91 PRO A CA 1
ATOM 690 C C . PRO A 1 91 ? 9.836 -4.196 -10.271 1.00 85.50 91 PRO A C 1
ATOM 692 O O . PRO A 1 91 ? 9.750 -3.194 -9.566 1.00 85.50 91 PRO A O 1
ATOM 695 N N . LEU A 1 92 ? 10.030 -5.413 -9.752 1.00 85.75 92 LEU A N 1
ATOM 696 C CA . LEU A 1 92 ? 9.853 -5.721 -8.324 1.00 85.75 92 LEU A CA 1
ATOM 697 C C . LEU A 1 92 ? 10.615 -4.781 -7.367 1.00 85.75 92 LEU A C 1
ATOM 699 O O . LEU A 1 92 ? 10.087 -4.402 -6.326 1.00 85.75 92 LEU A O 1
ATOM 703 N N . VAL A 1 93 ? 11.834 -4.363 -7.728 1.00 87.75 93 VAL A N 1
ATOM 704 C CA . VAL A 1 93 ? 12.648 -3.405 -6.949 1.00 87.75 93 VAL A CA 1
ATOM 705 C C . VAL A 1 93 ? 11.956 -2.040 -6.813 1.00 87.75 93 VAL A C 1
ATOM 707 O O . VAL A 1 93 ? 11.977 -1.438 -5.742 1.00 87.75 93 VAL A O 1
ATOM 710 N N . VAL A 1 94 ? 11.306 -1.574 -7.883 1.00 87.81 94 VAL A N 1
ATOM 711 C CA . VAL A 1 94 ? 10.532 -0.326 -7.924 1.00 87.81 94 VAL A CA 1
ATOM 712 C C . VAL A 1 94 ? 9.282 -0.473 -7.051 1.00 87.81 94 VAL A C 1
ATOM 714 O O . VAL A 1 94 ? 9.071 0.346 -6.157 1.00 87.81 94 VAL A O 1
ATOM 717 N N . SER A 1 95 ? 8.517 -1.558 -7.228 1.00 88.81 95 SER A N 1
ATOM 718 C CA . SER A 1 95 ? 7.324 -1.853 -6.421 1.00 88.81 95 SER A CA 1
ATOM 719 C C . SER A 1 95 ? 7.634 -1.937 -4.924 1.00 88.81 95 SER A C 1
ATOM 721 O O . SER A 1 95 ? 6.957 -1.284 -4.135 1.00 88.81 95 SER A O 1
ATOM 723 N N . ARG A 1 96 ? 8.686 -2.667 -4.516 1.00 88.50 96 ARG A N 1
ATOM 724 C CA . ARG A 1 96 ? 9.122 -2.757 -3.108 1.00 88.50 96 ARG A CA 1
ATOM 725 C C . ARG A 1 96 ? 9.444 -1.383 -2.529 1.00 88.50 96 ARG A C 1
ATOM 727 O O . ARG A 1 96 ? 8.908 -1.017 -1.488 1.00 88.50 96 ARG A O 1
ATOM 734 N N . GLN A 1 97 ? 10.265 -0.591 -3.223 1.00 89.19 97 GLN A N 1
ATOM 735 C CA . GLN A 1 97 ? 10.682 0.731 -2.747 1.00 89.19 97 GLN A CA 1
ATOM 736 C C . GLN A 1 97 ? 9.499 1.703 -2.581 1.00 89.19 97 GLN A C 1
ATOM 738 O O . GLN A 1 97 ? 9.503 2.542 -1.671 1.00 89.19 97 GLN A O 1
ATOM 743 N N . LEU A 1 98 ? 8.485 1.590 -3.442 1.00 88.81 98 LEU A N 1
ATOM 744 C CA . LEU A 1 98 ? 7.285 2.424 -3.419 1.00 88.81 98 LEU A CA 1
ATOM 745 C C . LEU A 1 98 ? 6.266 1.947 -2.382 1.00 88.81 98 LEU A C 1
ATOM 747 O O . LEU A 1 98 ? 5.762 2.781 -1.638 1.00 88.81 98 LEU A O 1
ATOM 751 N N . LEU A 1 99 ? 6.041 0.638 -2.242 1.00 88.62 99 LEU A N 1
ATOM 752 C CA . LEU A 1 99 ? 5.221 0.063 -1.169 1.00 88.62 99 LEU A CA 1
ATOM 753 C C . LEU A 1 99 ? 5.823 0.332 0.222 1.00 88.62 99 LEU A C 1
ATOM 755 O O . LEU A 1 99 ? 5.088 0.672 1.144 1.00 88.62 99 LEU A O 1
ATOM 759 N N . GLN A 1 100 ? 7.152 0.291 0.363 1.00 88.75 100 GLN A N 1
ATOM 760 C CA . GLN A 1 100 ? 7.839 0.695 1.596 1.00 88.75 100 GLN A CA 1
ATOM 761 C C . GLN A 1 100 ? 7.585 2.174 1.922 1.00 88.75 100 GLN A C 1
ATOM 763 O O . GLN A 1 100 ? 7.354 2.531 3.072 1.00 88.75 100 GLN A O 1
ATOM 768 N N . THR A 1 101 ? 7.596 3.042 0.904 1.00 89.00 101 THR A N 1
ATOM 769 C CA . THR A 1 101 ? 7.309 4.478 1.069 1.00 89.00 101 THR A CA 1
ATOM 770 C C . THR A 1 101 ? 5.846 4.698 1.442 1.00 89.00 101 THR A C 1
ATOM 772 O O . THR A 1 101 ? 5.553 5.407 2.397 1.00 89.00 101 THR A O 1
ATOM 775 N N . PHE A 1 102 ? 4.934 4.029 0.741 1.00 87.62 102 PHE A N 1
ATOM 776 C CA . PHE A 1 102 ? 3.503 4.034 1.010 1.00 87.62 102 PHE A CA 1
ATOM 777 C C . PHE A 1 102 ? 3.186 3.617 2.447 1.00 87.62 102 PHE A C 1
ATOM 779 O O . PHE A 1 102 ? 2.433 4.316 3.109 1.00 87.62 102 PHE A O 1
ATOM 786 N N . ALA A 1 103 ? 3.807 2.557 2.970 1.00 87.25 103 ALA A N 1
ATOM 787 C CA . ALA A 1 103 ? 3.590 2.108 4.345 1.00 87.25 103 ALA A CA 1
ATOM 788 C C . ALA A 1 103 ? 4.035 3.138 5.411 1.00 87.25 103 ALA A C 1
ATOM 790 O O . ALA A 1 103 ? 3.437 3.200 6.483 1.00 87.25 103 ALA A O 1
ATOM 791 N N . GLN A 1 104 ? 5.040 3.974 5.115 1.00 86.69 104 GLN A N 1
ATOM 792 C CA . GLN A 1 104 ? 5.454 5.089 5.982 1.00 86.69 104 GLN A CA 1
ATOM 793 C C . GLN A 1 104 ? 4.500 6.290 5.865 1.00 86.69 104 GLN A C 1
ATOM 795 O O . GLN A 1 104 ? 4.098 6.869 6.872 1.00 86.69 104 GLN A O 1
ATOM 800 N N . GLU A 1 105 ? 4.102 6.653 4.643 1.00 84.88 105 GLU A N 1
ATOM 801 C CA . GLU A 1 105 ? 3.162 7.753 4.379 1.00 84.88 105 GLU A CA 1
ATOM 802 C C . GLU A 1 105 ? 1.737 7.446 4.881 1.00 84.88 105 GLU A C 1
ATOM 804 O O . GLU A 1 105 ? 1.024 8.345 5.319 1.00 84.88 105 GLU A O 1
ATOM 809 N N . LEU A 1 106 ? 1.341 6.171 4.893 1.00 81.81 106 LEU A N 1
ATOM 810 C CA . LEU A 1 106 ? 0.048 5.677 5.374 1.00 81.81 106 LEU A CA 1
ATOM 811 C C . LEU A 1 106 ? -0.196 5.999 6.859 1.00 81.81 106 LEU A C 1
ATOM 813 O O . LEU A 1 106 ? -1.335 6.249 7.239 1.00 81.81 106 LEU A O 1
ATOM 817 N N . GLY A 1 107 ? 0.861 6.093 7.674 1.00 79.81 107 GLY A N 1
ATOM 818 C CA . GLY A 1 107 ? 0.785 6.549 9.070 1.00 79.81 107 GLY A CA 1
ATOM 819 C C . GLY A 1 107 ? 0.536 8.056 9.257 1.00 79.81 107 GLY A C 1
ATOM 820 O O . GLY A 1 107 ? 0.527 8.523 10.393 1.00 79.81 107 GLY A O 1
ATOM 821 N N . LYS A 1 108 ? 0.366 8.827 8.172 1.00 83.12 108 LYS A N 1
ATOM 822 C CA . LYS A 1 108 ? -0.040 10.247 8.200 1.00 83.12 108 LYS A CA 1
ATOM 823 C C . LYS A 1 108 ? -1.533 10.454 7.920 1.00 83.12 108 LYS A C 1
ATOM 825 O O . LYS A 1 108 ? -2.017 11.575 8.050 1.00 83.12 108 LYS A O 1
ATOM 830 N N . LEU A 1 109 ? -2.238 9.409 7.481 1.00 82.12 109 LEU A N 1
ATOM 831 C CA . LEU A 1 109 ? -3.670 9.454 7.188 1.00 82.12 109 LEU A CA 1
ATOM 832 C C . LEU A 1 109 ? -4.499 9.395 8.481 1.00 82.12 109 LEU A C 1
ATOM 834 O O . LEU A 1 109 ? -4.029 8.940 9.520 1.00 82.12 109 LEU A O 1
ATOM 838 N N . GLU A 1 110 ? -5.763 9.814 8.407 1.00 86.25 110 GLU A N 1
ATOM 839 C CA . GLU A 1 110 ? -6.723 9.594 9.495 1.00 86.25 110 GLU A CA 1
ATOM 840 C C . GLU A 1 110 ? -6.919 8.090 9.770 1.00 86.25 110 GLU A C 1
ATOM 842 O O . GLU A 1 110 ? -6.881 7.298 8.824 1.00 86.25 110 GLU A O 1
ATOM 847 N N . PRO A 1 111 ? -7.186 7.670 11.024 1.00 85.69 111 PRO A N 1
ATOM 848 C CA . PRO A 1 111 ? -7.194 6.261 11.426 1.00 85.69 111 PRO A CA 1
ATOM 849 C C . PRO A 1 111 ? -8.108 5.373 10.572 1.00 85.69 111 PRO A C 1
ATOM 851 O O . PRO A 1 111 ? -7.726 4.263 10.208 1.00 85.69 111 PRO A O 1
ATOM 854 N N . ASP A 1 112 ? -9.303 5.833 10.202 1.00 87.00 112 ASP A N 1
ATOM 855 C CA . ASP A 1 112 ? -10.219 5.028 9.383 1.00 87.00 112 ASP A CA 1
ATOM 856 C C . ASP A 1 112 ? -9.758 4.914 7.922 1.00 87.00 112 ASP A C 1
ATOM 858 O O . ASP A 1 112 ? -9.786 3.820 7.352 1.00 87.00 112 ASP A O 1
ATOM 862 N N . SER A 1 113 ? -9.211 5.997 7.356 1.00 86.31 113 SER A N 1
ATOM 863 C CA . SER A 1 113 ? -8.547 5.976 6.044 1.00 86.31 113 SER A CA 1
ATOM 864 C C . SER A 1 113 ? -7.331 5.042 6.049 1.00 86.31 113 SER A C 1
ATOM 866 O O . SER A 1 113 ? -7.162 4.232 5.138 1.00 86.31 113 SER A O 1
ATOM 868 N N . GLN A 1 114 ? -6.512 5.102 7.103 1.00 88.50 114 GLN A N 1
ATOM 869 C CA . GLN A 1 114 ? -5.341 4.250 7.296 1.00 88.50 114 GLN A CA 1
ATOM 870 C C . GLN A 1 114 ? -5.732 2.762 7.316 1.00 88.50 114 GLN A C 1
ATOM 872 O O . GLN A 1 114 ? -5.115 1.964 6.609 1.00 88.50 114 GLN A O 1
ATOM 877 N N . LYS A 1 115 ? -6.790 2.385 8.055 1.00 89.56 115 LYS A N 1
ATOM 878 C CA . LYS A 1 115 ? -7.328 1.010 8.072 1.00 89.56 115 LYS A CA 1
ATOM 879 C C . LYS A 1 115 ? -7.795 0.569 6.689 1.00 89.56 115 LYS A C 1
ATOM 881 O O . LYS A 1 115 ? -7.415 -0.509 6.236 1.00 89.56 115 LYS A O 1
ATOM 886 N N . GLU A 1 116 ? -8.631 1.371 6.029 1.00 88.94 116 GLU A N 1
ATOM 887 C CA . GLU A 1 116 ? -9.239 1.002 4.747 1.00 88.94 116 GLU A CA 1
ATOM 888 C C . GLU A 1 116 ? -8.176 0.802 3.658 1.00 88.94 116 GLU A C 1
ATOM 890 O O . GLU A 1 116 ? -8.219 -0.177 2.906 1.00 88.94 116 GLU A O 1
ATOM 895 N N . VAL A 1 117 ? -7.190 1.700 3.608 1.00 88.19 117 VAL A N 1
ATOM 896 C CA . VAL A 1 117 ? -6.079 1.633 2.656 1.00 88.19 117 VAL A CA 1
ATOM 897 C C . VAL A 1 117 ? -5.141 0.464 2.975 1.00 88.19 117 VAL A C 1
ATOM 899 O O . VAL A 1 117 ? -4.751 -0.252 2.055 1.00 88.19 117 VAL A O 1
ATOM 902 N N . ALA A 1 118 ? -4.819 0.206 4.247 1.00 90.25 118 ALA A N 1
ATOM 903 C CA . ALA A 1 118 ? -3.930 -0.891 4.638 1.00 90.25 118 ALA A CA 1
ATOM 904 C C . ALA A 1 118 ? -4.550 -2.282 4.418 1.00 90.25 118 ALA A C 1
ATOM 906 O O . ALA A 1 118 ? -3.886 -3.169 3.884 1.00 90.25 118 ALA A O 1
ATOM 907 N N . HIS A 1 119 ? -5.830 -2.481 4.755 1.00 90.44 119 HIS A N 1
ATOM 908 C CA . HIS A 1 119 ? -6.523 -3.747 4.468 1.00 90.44 119 HIS A CA 1
ATOM 909 C C . HIS A 1 119 ? -6.654 -3.996 2.961 1.00 90.44 119 HIS A C 1
ATOM 911 O O . HIS A 1 119 ? -6.474 -5.128 2.503 1.00 90.44 119 HIS A O 1
ATOM 917 N N . TYR A 1 120 ? -6.890 -2.945 2.166 1.00 90.44 120 TYR A N 1
ATOM 918 C CA . TYR A 1 120 ? -6.839 -3.050 0.706 1.00 90.44 120 TYR A CA 1
ATOM 919 C C . TYR A 1 120 ? -5.431 -3.410 0.212 1.00 90.44 120 TYR A C 1
ATOM 921 O O . TYR A 1 120 ? -5.288 -4.332 -0.586 1.00 90.44 120 TYR A O 1
ATOM 929 N N . ALA A 1 121 ? -4.390 -2.750 0.731 1.00 89.62 121 ALA A N 1
ATOM 930 C CA . ALA A 1 121 ? -2.997 -3.022 0.388 1.00 89.62 121 ALA A CA 1
ATOM 931 C C . ALA A 1 121 ? -2.617 -4.487 0.632 1.00 89.62 121 ALA A C 1
ATOM 933 O O . ALA A 1 121 ? -2.141 -5.154 -0.284 1.00 89.62 121 ALA A O 1
ATOM 934 N N . LEU A 1 122 ? -2.906 -5.018 1.825 1.00 88.19 122 LEU A N 1
ATOM 935 C CA . LEU A 1 122 ? -2.676 -6.428 2.148 1.00 88.19 122 LEU A CA 1
ATOM 936 C C . LEU A 1 122 ? -3.427 -7.361 1.186 1.00 88.19 122 LEU A C 1
ATOM 938 O O . LEU A 1 122 ? -2.837 -8.316 0.690 1.00 88.19 122 LEU A O 1
ATOM 942 N N . THR A 1 123 ? -4.687 -7.051 0.857 1.00 89.69 123 THR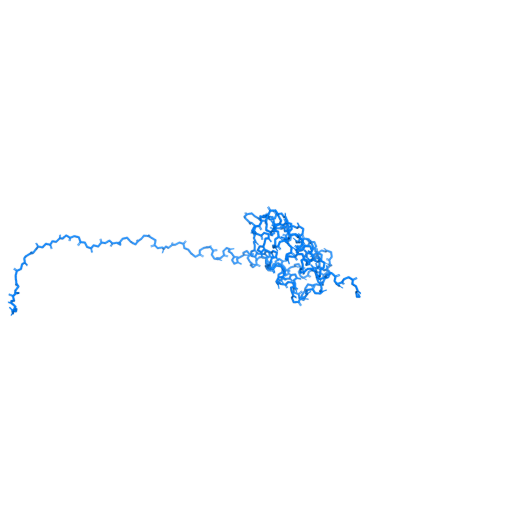 A N 1
ATOM 943 C CA . THR A 1 123 ? -5.506 -7.849 -0.076 1.00 89.69 123 THR A CA 1
ATOM 944 C C . THR A 1 123 ? -4.906 -7.902 -1.487 1.00 89.69 123 THR A C 1
ATOM 946 O O . THR A 1 123 ? -4.878 -8.967 -2.097 1.00 89.69 123 THR A O 1
ATOM 949 N N . GLN A 1 124 ? -4.398 -6.778 -2.002 1.00 88.38 124 GLN A N 1
ATOM 950 C CA . GLN A 1 124 ? -3.808 -6.697 -3.347 1.00 88.38 124 GLN A CA 1
ATOM 951 C C . GLN A 1 124 ? -2.373 -7.234 -3.412 1.00 88.38 124 GLN A C 1
ATOM 953 O O . GLN A 1 124 ? -1.947 -7.737 -4.448 1.00 88.38 124 GLN A O 1
ATOM 958 N N . ILE A 1 125 ? -1.623 -7.164 -2.309 1.00 87.38 125 ILE A N 1
ATOM 959 C CA . ILE A 1 125 ? -0.285 -7.761 -2.202 1.00 87.38 125 ILE A CA 1
ATOM 960 C C . ILE A 1 125 ? -0.378 -9.289 -2.023 1.00 87.38 125 ILE A C 1
ATOM 962 O O . ILE A 1 125 ? 0.522 -10.007 -2.456 1.00 87.38 125 ILE A O 1
ATOM 966 N N . GLN A 1 126 ? -1.474 -9.808 -1.454 1.00 82.44 126 GLN A N 1
ATOM 967 C CA . GLN A 1 126 ? -1.676 -11.227 -1.129 1.00 82.44 126 GLN A CA 1
ATOM 968 C C . GLN A 1 126 ? -1.305 -12.239 -2.242 1.00 82.44 126 GLN A C 1
ATOM 970 O O . GLN A 1 126 ? -0.681 -13.248 -1.899 1.00 82.44 126 GLN A O 1
ATOM 975 N N . PRO A 1 127 ? -1.604 -12.021 -3.545 1.00 85.06 127 PRO A N 1
ATOM 976 C CA . PRO A 1 127 ? -1.227 -12.948 -4.621 1.00 85.06 127 PRO A CA 1
ATOM 977 C C . PRO A 1 127 ? 0.286 -13.028 -4.870 1.00 85.06 127 PRO A C 1
ATOM 979 O O . PRO A 1 127 ? 0.773 -14.021 -5.405 1.00 85.06 127 PRO A O 1
ATOM 982 N N . ARG A 1 128 ? 1.034 -11.987 -4.484 1.00 81.38 128 ARG A N 1
ATOM 983 C CA . ARG A 1 128 ? 2.493 -11.868 -4.628 1.00 81.38 128 ARG A CA 1
ATOM 984 C C . ARG A 1 128 ? 3.173 -11.717 -3.259 1.00 81.38 128 ARG A C 1
ATOM 986 O O . ARG A 1 128 ? 4.271 -11.176 -3.193 1.00 81.38 128 ARG A O 1
ATOM 993 N N . VAL A 1 129 ? 2.548 -12.191 -2.171 1.00 80.75 129 VAL A N 1
ATOM 994 C CA . VAL A 1 129 ? 2.974 -11.934 -0.776 1.00 80.75 129 VAL A CA 1
ATOM 995 C C . VAL A 1 129 ? 4.456 -12.244 -0.532 1.00 80.75 129 VAL A C 1
ATOM 997 O O . VAL A 1 129 ? 5.167 -11.387 -0.023 1.00 80.75 129 VAL A O 1
ATOM 1000 N N . VAL A 1 130 ? 4.944 -13.384 -1.037 1.00 81.81 130 VAL A N 1
ATOM 1001 C CA . VAL A 1 130 ? 6.352 -13.843 -0.966 1.00 81.81 130 VAL A CA 1
ATOM 1002 C C . VAL A 1 130 ? 7.338 -12.861 -1.625 1.00 81.81 130 VAL A C 1
ATOM 1004 O O . VAL A 1 130 ? 8.521 -12.809 -1.309 1.00 81.81 130 VAL A O 1
ATOM 1007 N N . SER A 1 131 ? 6.869 -12.030 -2.557 1.00 84.50 131 SER A N 1
ATOM 1008 C CA . SER A 1 131 ? 7.687 -10.995 -3.198 1.00 84.50 131 SER A CA 1
ATOM 1009 C C . SER A 1 131 ? 7.748 -9.687 -2.400 1.00 84.50 131 SER A C 1
ATOM 1011 O O . SER A 1 131 ? 8.595 -8.850 -2.715 1.00 84.50 131 SER A O 1
ATOM 1013 N N . PHE A 1 132 ? 6.910 -9.508 -1.375 1.00 85.88 132 PHE A N 1
ATOM 1014 C CA . PHE A 1 132 ? 6.673 -8.244 -0.660 1.00 85.88 132 PHE A CA 1
ATOM 1015 C C . PHE A 1 132 ? 6.579 -8.414 0.872 1.00 85.88 132 PHE A C 1
ATOM 1017 O O . PHE A 1 132 ? 5.987 -7.577 1.552 1.00 85.88 132 PHE A O 1
ATOM 1024 N N . GLU A 1 133 ? 7.139 -9.494 1.422 1.00 85.75 133 GLU A N 1
ATOM 1025 C CA . GLU A 1 133 ? 6.972 -9.909 2.827 1.00 85.75 133 GLU A CA 1
ATOM 1026 C C . GLU A 1 133 ? 7.352 -8.800 3.821 1.00 85.75 133 GLU A C 1
ATOM 1028 O O . GLU A 1 133 ? 6.569 -8.477 4.709 1.00 85.75 133 GLU A O 1
ATOM 1033 N N . GLU A 1 134 ? 8.491 -8.135 3.605 1.00 85.94 134 GLU A N 1
ATOM 1034 C CA . GLU A 1 134 ? 8.952 -6.966 4.371 1.00 85.94 134 GLU A CA 1
ATOM 1035 C C . GLU A 1 134 ? 7.917 -5.824 4.390 1.00 85.94 134 GLU A C 1
ATOM 1037 O O . GLU A 1 134 ? 7.620 -5.255 5.438 1.00 85.94 134 GLU A O 1
ATOM 1042 N N . GLN A 1 135 ? 7.313 -5.505 3.243 1.00 87.56 135 GLN A N 1
ATOM 1043 C CA . GLN A 1 135 ? 6.303 -4.447 3.148 1.00 87.56 135 GLN A CA 1
ATOM 1044 C C . GLN A 1 135 ? 4.995 -4.871 3.838 1.00 87.56 135 GLN A C 1
ATOM 1046 O O . GLN A 1 135 ? 4.318 -4.047 4.452 1.00 87.56 135 GLN A O 1
ATOM 1051 N N . VAL A 1 136 ? 4.654 -6.162 3.784 1.00 87.94 136 VAL A N 1
ATOM 1052 C CA . VAL A 1 136 ? 3.502 -6.750 4.486 1.00 87.94 136 VAL A CA 1
ATOM 1053 C C . VAL A 1 136 ? 3.698 -6.740 6.003 1.00 87.94 136 VAL A C 1
ATOM 1055 O O . VAL A 1 136 ? 2.737 -6.448 6.715 1.00 87.94 136 VAL A O 1
ATOM 1058 N N . VAL A 1 137 ? 4.918 -6.982 6.496 1.00 88.44 137 VAL A N 1
ATOM 1059 C CA . VAL A 1 137 ? 5.292 -6.821 7.913 1.00 88.44 137 VAL A CA 1
ATOM 1060 C C . VAL A 1 137 ? 4.999 -5.388 8.360 1.00 88.44 137 VAL A C 1
ATOM 1062 O O . VAL A 1 137 ? 4.153 -5.194 9.230 1.00 88.44 137 VAL A O 1
ATOM 1065 N N . VAL A 1 138 ? 5.579 -4.382 7.693 1.00 89.19 138 VAL A N 1
ATOM 1066 C CA . VAL A 1 138 ? 5.424 -2.966 8.083 1.00 89.19 138 VAL A CA 1
ATOM 1067 C C . VAL A 1 138 ? 3.959 -2.503 8.035 1.00 89.19 138 VAL A C 1
ATOM 1069 O O . VAL A 1 138 ? 3.510 -1.772 8.919 1.00 89.19 138 VAL A O 1
ATOM 1072 N N . ILE A 1 139 ? 3.171 -2.945 7.046 1.00 89.81 139 ILE A N 1
ATOM 1073 C CA . ILE A 1 139 ? 1.735 -2.612 6.969 1.00 89.81 139 ILE A CA 1
ATOM 1074 C C . ILE A 1 139 ? 0.945 -3.275 8.115 1.00 89.81 139 ILE A C 1
ATOM 1076 O O . ILE A 1 139 ? 0.049 -2.646 8.685 1.00 89.81 139 ILE A O 1
ATOM 1080 N N . ARG A 1 140 ? 1.277 -4.518 8.494 1.00 90.25 140 ARG A N 1
ATOM 1081 C CA . ARG A 1 140 ? 0.658 -5.220 9.635 1.00 90.25 140 ARG A CA 1
ATOM 1082 C C . ARG A 1 140 ? 1.038 -4.603 10.976 1.00 90.25 140 ARG A C 1
AT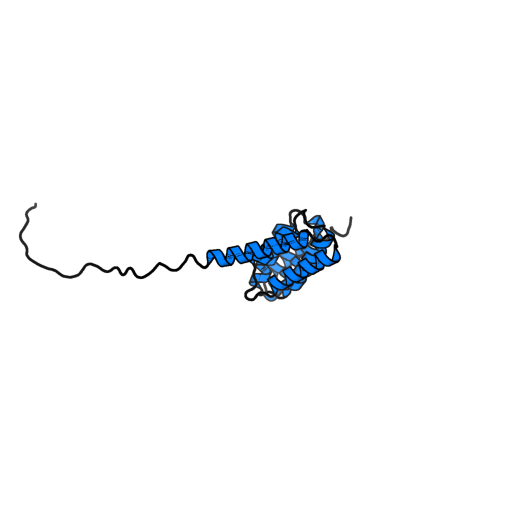OM 1084 O O . ARG A 1 140 ? 0.162 -4.459 11.823 1.00 90.25 140 ARG A O 1
ATOM 1091 N N . GLU A 1 141 ? 2.292 -4.198 11.155 1.00 90.12 141 GLU A N 1
ATOM 1092 C CA . GLU A 1 141 ? 2.762 -3.462 12.336 1.00 90.12 141 GLU A CA 1
ATOM 1093 C C . GLU A 1 141 ? 2.025 -2.126 12.480 1.00 90.12 141 GLU A C 1
ATOM 1095 O O . GLU A 1 141 ? 1.462 -1.842 13.534 1.00 90.12 141 GLU A O 1
ATOM 1100 N N . LYS A 1 142 ? 1.911 -1.345 11.397 1.00 89.69 142 LYS A N 1
ATOM 1101 C CA . LYS A 1 142 ? 1.182 -0.065 11.400 1.00 89.69 142 LYS A CA 1
ATOM 1102 C C . LYS A 1 142 ? -0.320 -0.229 11.646 1.00 89.69 142 LYS A C 1
ATOM 1104 O O . LYS A 1 142 ? -0.919 0.628 12.289 1.00 89.69 142 LYS A O 1
ATOM 1109 N N . LEU A 1 143 ? -0.937 -1.323 11.192 1.00 90.31 143 LEU A N 1
ATOM 1110 C CA . LEU A 1 143 ? -2.305 -1.687 11.587 1.00 90.31 143 LEU A CA 1
ATOM 1111 C C . LEU A 1 143 ? -2.395 -2.118 13.060 1.00 90.31 143 LEU A C 1
ATOM 1113 O O . LEU A 1 143 ? -3.405 -1.847 13.708 1.00 90.31 143 LEU A O 1
ATOM 1117 N N . ALA A 1 144 ? -1.369 -2.784 13.595 1.00 91.69 144 ALA A N 1
ATOM 1118 C CA . ALA A 1 144 ? -1.339 -3.221 14.985 1.00 91.69 144 ALA A CA 1
ATOM 1119 C C . ALA A 1 144 ? -1.220 -2.040 15.956 1.00 91.69 144 ALA A C 1
ATOM 1121 O O . ALA A 1 144 ? -2.069 -1.924 16.834 1.00 91.69 144 ALA A O 1
ATOM 1122 N N . GLU A 1 145 ? -0.260 -1.133 15.741 1.00 91.69 145 GLU A N 1
ATOM 1123 C CA . GLU A 1 145 ? -0.118 0.140 16.476 1.00 91.69 145 GLU A CA 1
ATOM 1124 C C . GLU A 1 145 ? -1.437 0.931 16.496 1.00 91.69 145 GLU A C 1
ATOM 1126 O O . GLU A 1 145 ? -1.857 1.473 17.519 1.00 91.69 145 GLU A O 1
ATOM 1131 N N . LEU A 1 146 ? -2.129 0.964 15.354 1.00 91.62 146 LEU A N 1
ATOM 1132 C CA . LEU A 1 146 ? -3.396 1.664 15.213 1.00 91.62 146 LEU A CA 1
ATOM 1133 C C . LEU A 1 146 ? -4.508 1.006 16.038 1.00 91.62 146 LEU A C 1
ATOM 1135 O O . LEU A 1 146 ? -5.165 1.683 16.826 1.00 91.62 146 LEU A O 1
ATOM 1139 N N . TYR A 1 147 ? -4.691 -0.314 15.930 1.00 92.50 147 TYR A N 1
ATOM 1140 C CA . TYR A 1 147 ? -5.640 -1.037 16.782 1.00 92.50 147 TYR A CA 1
ATOM 1141 C C . TYR A 1 147 ? -5.266 -0.980 18.271 1.00 92.50 147 TYR A C 1
ATOM 1143 O O . TYR A 1 147 ? -6.164 -0.992 19.111 1.00 92.50 147 TYR A O 1
ATOM 1151 N N . GLU A 1 148 ? -3.981 -0.883 18.614 1.00 91.81 148 GLU A N 1
ATOM 1152 C CA . GLU A 1 148 ? -3.503 -0.684 19.985 1.00 91.81 148 GLU A CA 1
ATOM 1153 C C . GLU A 1 148 ? -3.954 0.680 20.534 1.00 91.81 148 GLU A C 1
ATOM 1155 O O . GLU A 1 148 ? -4.552 0.743 21.610 1.00 91.81 148 GLU A O 1
ATOM 1160 N N . SER A 1 149 ? -3.786 1.754 19.751 1.00 90.62 149 SER A N 1
ATOM 1161 C CA . SER A 1 149 ? -4.269 3.100 20.105 1.00 90.62 149 SER A CA 1
ATOM 1162 C C . SER A 1 149 ? -5.790 3.163 20.316 1.00 90.62 149 SER A C 1
ATOM 1164 O O . SER A 1 149 ? -6.273 3.902 21.175 1.00 90.62 149 SER A O 1
ATOM 1166 N N . GLU A 1 150 ? -6.547 2.322 19.604 1.00 91.12 150 GLU A N 1
ATOM 1167 C CA . GLU A 1 150 ? -7.999 2.170 19.757 1.00 91.12 150 GLU A CA 1
ATOM 1168 C C . GLU A 1 150 ? -8.405 1.145 20.833 1.00 91.12 150 GLU A C 1
ATOM 1170 O O . GLU A 1 150 ? -9.579 0.781 20.925 1.00 91.12 150 GLU A O 1
ATOM 1175 N N . GLN A 1 151 ? -7.455 0.654 21.639 1.00 92.50 151 GLN A N 1
ATOM 1176 C CA . GLN A 1 151 ? -7.656 -0.350 22.697 1.00 92.50 151 GLN A CA 1
ATOM 1177 C C . GLN A 1 151 ? -8.239 -1.687 22.186 1.00 92.50 151 GLN A C 1
ATOM 1179 O O . GLN A 1 151 ? -8.797 -2.484 22.942 1.00 92.50 151 GLN A O 1
ATOM 1184 N N . GLN A 1 152 ? -8.083 -1.975 20.892 1.00 92.44 152 GLN A N 1
ATOM 1185 C CA . GLN A 1 152 ? -8.508 -3.206 20.224 1.00 92.44 152 GLN A CA 1
ATOM 1186 C C . GLN A 1 152 ? -7.369 -4.239 20.225 1.00 92.44 152 GLN A C 1
ATOM 1188 O O . GLN A 1 152 ? -7.023 -4.811 19.190 1.00 92.44 152 GLN A O 1
ATOM 1193 N N . TRP A 1 153 ? -6.806 -4.509 21.408 1.00 91.44 153 TRP A N 1
ATOM 1194 C CA . TRP A 1 153 ? -5.637 -5.376 21.635 1.00 91.44 153 TRP A CA 1
ATOM 1195 C C . TRP A 1 153 ? -5.716 -6.725 20.902 1.00 91.44 153 TRP A C 1
ATOM 1197 O O . TRP A 1 153 ? -4.736 -7.182 20.322 1.00 91.44 153 TRP A O 1
ATOM 1207 N N . SER A 1 154 ? -6.901 -7.347 20.857 1.00 91.38 154 SER A N 1
ATOM 1208 C CA . SER A 1 154 ? -7.127 -8.613 20.147 1.00 91.38 154 SER A CA 1
ATOM 1209 C C . SER A 1 154 ? -6.967 -8.503 18.625 1.00 91.38 154 SER A C 1
ATOM 1211 O O . SER A 1 154 ? -6.508 -9.455 18.001 1.00 91.38 154 SER A O 1
ATOM 1213 N N . ARG A 1 155 ? -7.314 -7.357 18.017 1.00 88.50 155 ARG A N 1
ATOM 1214 C CA . ARG A 1 155 ? -7.069 -7.096 16.588 1.00 88.50 155 ARG A CA 1
ATOM 1215 C C . ARG A 1 155 ? -5.613 -6.734 16.332 1.00 88.50 155 ARG A C 1
ATOM 1217 O O . ARG A 1 155 ? -5.053 -7.239 15.367 1.00 88.50 155 ARG A O 1
ATOM 1224 N N . ALA A 1 156 ? -4.986 -5.945 17.208 1.00 90.31 156 ALA A N 1
ATOM 1225 C CA . ALA A 1 156 ? -3.554 -5.656 17.117 1.00 90.31 156 ALA A CA 1
ATOM 1226 C C . ALA A 1 156 ? -2.726 -6.956 17.123 1.00 90.31 156 ALA A C 1
ATOM 1228 O O . ALA A 1 156 ? -1.963 -7.217 16.193 1.00 90.31 156 ALA A O 1
ATOM 1229 N N . ALA A 1 157 ? -2.991 -7.839 18.092 1.00 89.19 157 ALA A N 1
ATOM 1230 C CA . ALA A 1 157 ? -2.394 -9.170 18.159 1.00 89.19 157 ALA A CA 1
ATOM 1231 C C . ALA A 1 157 ? -2.680 -10.018 16.904 1.00 89.19 157 ALA A C 1
ATOM 1233 O O . ALA A 1 157 ? -1.774 -10.690 16.424 1.00 89.19 157 ALA A O 1
ATOM 1234 N N . GLN A 1 158 ? -3.892 -9.957 16.335 1.00 88.00 158 GLN A N 1
ATOM 1235 C CA . GLN A 1 158 ? -4.248 -10.679 15.105 1.00 88.00 158 GLN A CA 1
ATOM 1236 C C . GLN A 1 158 ? -3.486 -10.181 13.861 1.00 88.00 158 GLN A C 1
ATOM 1238 O O . GLN A 1 158 ? -3.181 -10.974 12.969 1.00 88.00 158 GLN A O 1
ATOM 1243 N N . MET A 1 159 ? -3.183 -8.880 13.771 1.00 89.12 159 MET A N 1
ATOM 1244 C CA . MET A 1 159 ? -2.388 -8.335 12.662 1.00 89.12 159 MET A CA 1
ATOM 1245 C C . MET A 1 159 ? -0.948 -8.850 12.725 1.00 89.12 159 MET A C 1
ATOM 1247 O O . MET A 1 159 ? -0.439 -9.337 11.710 1.00 89.12 159 MET A O 1
ATOM 1251 N N . LEU A 1 160 ? -0.348 -8.815 13.923 1.00 85.81 160 LEU A N 1
ATOM 1252 C CA . LEU A 1 160 ? 1.009 -9.299 14.194 1.00 85.81 160 LEU A CA 1
ATOM 1253 C C . LEU A 1 160 ? 1.130 -10.825 14.079 1.00 85.81 160 LEU A C 1
ATOM 1255 O O . LEU A 1 160 ? 2.097 -11.318 13.511 1.00 85.81 160 LEU A O 1
ATOM 1259 N N . SER A 1 161 ? 0.140 -11.594 14.545 1.00 84.06 161 SER A N 1
ATOM 1260 C CA . SER A 1 161 ? 0.168 -13.065 14.478 1.00 84.06 161 SER A CA 1
ATOM 1261 C C . SER A 1 161 ? 0.048 -13.626 13.057 1.00 84.06 161 SER A C 1
ATOM 1263 O O . SER A 1 161 ? 0.192 -14.829 12.870 1.00 84.06 161 SER A O 1
ATOM 1265 N N . GLY A 1 162 ? -0.275 -12.782 12.073 1.00 71.88 162 GLY A N 1
ATOM 1266 C CA . GLY A 1 162 ? -0.250 -13.117 10.647 1.00 71.88 162 GLY A CA 1
ATOM 1267 C C . GLY A 1 162 ? 1.001 -12.614 9.919 1.00 71.88 162 GLY A C 1
ATOM 1268 O O . GLY A 1 162 ? 0.967 -12.497 8.696 1.00 71.88 162 GLY A O 1
ATOM 1269 N N . ILE A 1 163 ? 2.059 -12.248 10.647 1.00 76.31 163 ILE A N 1
ATOM 1270 C CA . ILE A 1 163 ? 3.398 -12.026 10.096 1.00 76.31 163 ILE A CA 1
ATOM 1271 C C . ILE A 1 163 ? 4.129 -13.375 10.121 1.00 76.31 163 ILE A C 1
ATOM 1273 O O . ILE A 1 163 ? 4.438 -13.891 11.195 1.00 76.31 163 ILE A O 1
ATOM 1277 N N . ASP A 1 164 ? 4.406 -13.952 8.951 1.00 62.78 164 ASP A N 1
ATOM 1278 C CA . ASP A 1 164 ? 5.116 -15.231 8.842 1.00 62.78 164 ASP A CA 1
ATOM 1279 C C . ASP A 1 164 ? 6.613 -15.068 9.154 1.00 62.78 164 ASP A C 1
ATOM 1281 O O . ASP A 1 164 ? 7.441 -14.796 8.282 1.00 62.78 164 ASP A O 1
ATOM 1285 N N . LEU A 1 165 ? 6.968 -15.267 10.426 1.00 57.72 165 LEU A N 1
ATOM 1286 C CA . LEU A 1 165 ? 8.337 -15.155 10.955 1.00 57.72 165 LEU A CA 1
ATOM 1287 C C . LEU A 1 165 ? 9.335 -16.180 10.361 1.00 57.72 165 LEU A C 1
ATOM 1289 O O . LEU A 1 165 ? 10.538 -16.040 10.561 1.00 57.72 165 LEU A O 1
ATOM 1293 N N . ASP A 1 166 ? 8.859 -17.196 9.631 1.00 47.22 166 ASP A N 1
ATOM 1294 C CA . ASP A 1 166 ? 9.690 -18.208 8.947 1.00 47.22 166 ASP A CA 1
ATOM 1295 C C . ASP A 1 166 ? 10.277 -17.713 7.604 1.00 47.22 166 ASP A C 1
ATOM 1297 O O . ASP A 1 166 ? 11.196 -18.327 7.061 1.00 47.22 166 ASP A O 1
ATOM 1301 N N . SER A 1 167 ? 9.799 -16.570 7.091 1.00 46.72 167 SER A N 1
ATOM 1302 C CA . SER A 1 167 ? 10.291 -15.921 5.858 1.00 46.72 167 SER A CA 1
ATOM 1303 C C . SER A 1 167 ? 11.802 -15.632 5.868 1.00 46.72 167 SER A C 1
ATOM 1305 O O . SER A 1 167 ? 12.449 -15.667 4.826 1.00 46.72 167 SER A O 1
ATOM 1307 N N . GLY A 1 168 ? 12.398 -15.410 7.045 1.00 40.56 168 GLY A N 1
ATOM 1308 C CA . GLY A 1 168 ? 13.833 -15.134 7.201 1.00 40.56 168 GLY A CA 1
ATOM 1309 C C . GLY A 1 168 ? 14.758 -16.357 7.324 1.00 40.56 168 GLY A C 1
ATOM 1310 O O . GLY A 1 168 ? 15.929 -16.170 7.649 1.00 40.56 168 GLY A O 1
ATOM 1311 N N . ILE A 1 169 ? 14.262 -17.593 7.153 1.00 44.38 169 ILE A N 1
ATOM 1312 C CA . ILE A 1 169 ? 14.973 -18.832 7.556 1.00 44.38 169 ILE A CA 1
ATOM 1313 C C . ILE A 1 169 ? 15.389 -19.722 6.351 1.00 44.38 169 ILE A C 1
ATOM 1315 O O . ILE A 1 169 ? 15.911 -20.822 6.541 1.00 44.38 169 ILE A O 1
ATOM 1319 N N . ARG A 1 170 ? 15.193 -19.269 5.102 1.00 40.50 170 ARG A N 1
ATOM 1320 C CA . ARG A 1 170 ? 15.303 -20.103 3.882 1.00 40.50 170 ARG A CA 1
ATOM 1321 C C . ARG A 1 170 ? 16.331 -19.600 2.867 1.00 40.50 170 ARG A C 1
ATOM 1323 O O . ARG A 1 170 ? 16.364 -18.377 2.622 1.00 40.50 170 ARG A O 1
#

Radius of gyration: 27.64 Å; chains: 1; bounding box: 98×42×42 Å

InterPro domains:
  IPR040134 26S Proteasome non-ATPase regulatory subunit 12/COP9 signalosome complex subunit 4 [PTHR10855] (37-168)
  IPR054559 PSMD12/CSN4-like, N-terminal [PF22241] (44-167)

Secondary structure (DSSP, 8-state):
--------------------------SHHHHHHHHHHHHHHHHHHHHHH--SHHHHHHHHHHHHHHHHTSSS--HHHHHHHHHHHHSTTS-HHHHHHHHHHHHHHGGGS-HHHHHHHHHHHHHHHGGGGGGSHHHHHHHHHHHHHHHHHTT-HHHHHHHHTTS-GGGG--

pLDDT: mean 76.31, std 16.65, range [38.75, 92.5]